Protein AF-A0A976KQF0-F1 (afdb_monomer)

Mean predicted aligned error: 13.4 Å

Secondary structure (DSSP, 8-state):
-------------PPPPPP---------S---PPPHHHHHHHHHHHHHHHHHTTTS-EEETTTTEEE--HHHHHHHHHHHHHHHHHHHHHHHTT--SHHHHHHHHHHHHHHHHHHHHHHHHHHHHHHHHH--

Nearest PDB structures (foldseek):
  9had-assembly1_A  TM=3.481E-01  e=2.683E-01  Dermatophagoides farinae
  1vlt-assembly1_B  TM=3.715E-01  e=9.208E-01  Salmonella enterica subsp. enterica serovar Typhimurium
  6h4h-assembly1_B-2  TM=3.113E-01  e=2.052E+00  Homo sapiens

Foldseek 3Di:
DDDDDDDDDDDDDDDDDDDDDDDPPDDPVPDPPDALVVLLVVLVVLLVVLVVPLQFFDADPVVRDGHDALVSLVVSLVSLVVSLVSLVVSVVNPDDDDVSVVSNVVSVVVNVVSVVVSVVNVVVVVVVVVDD

pLDDT: mean 80.78, std 18.33, range [39.41, 98.19]

Sequence (132 aa):
MERSKHPTQRAKQRRPWPAGFGLAIGLLAGACGENHHDVYLEALKIEGDAERHQCRLGFDPETNNNTLSSDRAANCLYELRRAQARYEHARSLGAKGRDIELKLEDIDTKIKRLEGMVETISAIERDQKLSP

Radius of gyration: 32.9 Å; Cα contacts (8 Å, |Δi|>4): 96; chains: 1; bounding box: 44×64×111 Å

Structure (mmCIF, N/CA/C/O backbone):
data_AF-A0A976KQF0-F1
#
_entry.id   AF-A0A976KQF0-F1
#
loop_
_atom_site.group_PDB
_atom_site.id
_atom_site.type_symbol
_atom_site.label_atom_id
_atom_site.label_alt_id
_atom_site.label_comp_id
_atom_site.label_asym_id
_atom_site.label_entity_id
_atom_site.label_seq_id
_atom_site.pdbx_PDB_ins_code
_atom_site.Cartn_x
_atom_site.Cartn_y
_atom_site.Cartn_z
_atom_site.occupancy
_atom_site.B_iso_or_equiv
_atom_site.auth_seq_id
_atom_site.auth_comp_id
_atom_site.auth_asym_id
_atom_site.auth_atom_id
_atom_site.pdbx_PDB_model_num
ATOM 1 N N . MET A 1 1 ? -28.878 -47.502 -82.098 1.00 42.78 1 MET A N 1
ATOM 2 C CA . MET A 1 1 ? -28.752 -48.869 -81.542 1.00 42.78 1 MET A CA 1
ATOM 3 C C . MET A 1 1 ? -27.257 -49.045 -81.323 1.00 42.78 1 MET A C 1
ATOM 5 O O . MET A 1 1 ? -26.540 -48.869 -82.285 1.00 42.78 1 MET A O 1
ATOM 9 N N . GLU A 1 2 ? -26.691 -49.070 -80.122 1.00 40.72 2 GLU A N 1
ATOM 10 C CA . GLU A 1 2 ? -26.973 -49.925 -78.969 1.00 40.72 2 GLU A CA 1
ATOM 11 C C . GLU A 1 2 ? -26.730 -49.209 -77.629 1.00 40.72 2 GLU A C 1
ATOM 13 O O . GLU A 1 2 ? -26.039 -48.199 -77.532 1.00 40.72 2 GLU A O 1
ATOM 18 N N . ARG A 1 3 ? -27.366 -49.770 -76.600 1.00 42.84 3 ARG A N 1
ATOM 19 C CA . ARG A 1 3 ? -27.306 -49.405 -75.186 1.00 42.84 3 ARG A CA 1
ATOM 20 C C . ARG A 1 3 ? -26.164 -50.137 -74.472 1.00 42.84 3 ARG A C 1
ATOM 22 O O . ARG A 1 3 ? -25.886 -51.288 -74.777 1.00 42.84 3 ARG A O 1
ATOM 29 N N . SER A 1 4 ? -25.754 -49.519 -73.363 1.00 45.41 4 SER A N 1
ATOM 30 C CA . SER A 1 4 ? -25.318 -50.139 -72.098 1.00 45.41 4 SER A CA 1
ATOM 31 C C . SER A 1 4 ? -23.898 -50.702 -71.988 1.00 45.41 4 SER A C 1
ATOM 33 O O . SER A 1 4 ? -23.568 -51.717 -72.589 1.00 45.41 4 SER A O 1
ATOM 35 N N . LYS A 1 5 ? -23.152 -50.176 -71.001 1.00 46.75 5 LYS A N 1
ATOM 36 C CA . LYS A 1 5 ? -22.967 -50.818 -69.676 1.00 46.75 5 LYS A CA 1
ATOM 37 C C . LYS A 1 5 ? -22.220 -49.883 -68.693 1.00 46.75 5 LYS A C 1
ATOM 39 O O . LYS A 1 5 ? -21.073 -49.520 -68.911 1.00 46.75 5 LYS A O 1
ATOM 44 N N . HIS A 1 6 ? -22.891 -49.510 -67.600 1.00 42.22 6 HIS A N 1
ATOM 45 C CA . HIS A 1 6 ? -22.302 -49.169 -66.285 1.00 42.22 6 HIS A CA 1
ATOM 46 C C . HIS A 1 6 ? -21.832 -50.476 -65.580 1.00 42.22 6 HIS A C 1
ATOM 48 O O . HIS A 1 6 ? -22.127 -51.544 -66.122 1.00 42.22 6 HIS A O 1
ATOM 54 N N . PRO A 1 7 ? -21.371 -50.508 -64.305 1.00 60.44 7 PRO A N 1
ATOM 55 C CA . PRO A 1 7 ? -20.479 -49.651 -63.480 1.00 60.44 7 PRO A CA 1
ATOM 56 C C . PRO A 1 7 ? -19.436 -50.485 -62.662 1.00 60.44 7 PRO A C 1
ATOM 58 O O . PRO A 1 7 ? -19.636 -51.677 -62.502 1.00 60.44 7 PRO A O 1
ATOM 61 N N . THR A 1 8 ? -18.415 -49.870 -62.028 1.00 50.12 8 THR A N 1
ATOM 62 C CA . THR A 1 8 ? -17.766 -50.336 -60.752 1.00 50.12 8 THR A CA 1
ATOM 63 C C . THR A 1 8 ? -16.662 -49.341 -60.340 1.00 50.12 8 THR A C 1
ATOM 65 O O . THR A 1 8 ? -15.730 -49.132 -61.103 1.00 50.12 8 THR A O 1
ATOM 68 N N . GLN A 1 9 ? -16.803 -48.489 -59.313 1.00 50.06 9 GLN A N 1
ATOM 69 C CA . GLN A 1 9 ? -16.624 -48.694 -57.856 1.00 50.06 9 GLN A CA 1
ATOM 70 C C . GLN A 1 9 ? -15.230 -49.194 -57.398 1.00 50.06 9 GLN A C 1
ATOM 72 O O . GLN A 1 9 ? -14.883 -50.348 -57.595 1.00 50.06 9 GLN A O 1
ATOM 77 N N . ARG A 1 10 ? -14.573 -48.313 -56.616 1.00 50.59 10 ARG A N 1
ATOM 78 C CA . ARG A 1 10 ? -13.616 -48.532 -55.503 1.00 50.59 10 ARG A CA 1
ATOM 79 C C . ARG A 1 10 ? -12.216 -49.083 -55.804 1.00 50.59 10 ARG A C 1
ATOM 81 O O . ARG A 1 10 ? -12.053 -50.255 -56.086 1.00 50.59 10 ARG A O 1
ATOM 88 N N . ALA A 1 11 ? -11.205 -48.285 -55.457 1.00 48.16 11 ALA A N 1
ATOM 89 C CA . ALA A 1 11 ? -10.308 -48.535 -54.314 1.00 48.16 11 ALA A CA 1
ATOM 90 C C . ALA A 1 11 ? -9.236 -47.430 -54.283 1.00 48.16 11 ALA A C 1
ATOM 92 O O . ALA A 1 11 ? -8.508 -47.221 -55.241 1.00 48.16 11 ALA A O 1
ATOM 93 N N . LYS A 1 12 ? -9.223 -46.572 -53.255 1.00 54.25 12 LYS A N 1
ATOM 94 C CA . LYS A 1 12 ? -8.204 -46.622 -52.191 1.00 54.25 12 LYS A CA 1
ATOM 95 C C . LYS A 1 12 ? -6.794 -46.908 -52.732 1.00 54.25 12 LYS A C 1
ATOM 97 O O . LYS A 1 12 ? -6.369 -48.056 -52.753 1.00 54.25 12 LYS A O 1
ATOM 102 N N . GLN A 1 13 ? -6.016 -45.859 -52.985 1.00 56.44 13 GLN A N 1
ATOM 103 C CA . GLN A 1 13 ? -4.575 -45.978 -52.786 1.00 56.44 13 GLN A CA 1
ATOM 104 C C . GLN A 1 13 ? -3.994 -44.692 -52.207 1.00 56.44 13 GLN A C 1
ATOM 106 O O . GLN A 1 13 ? -3.936 -43.633 -52.826 1.00 56.44 13 GLN A O 1
ATOM 111 N N . ARG A 1 14 ? -3.668 -44.824 -50.922 1.00 51.81 14 ARG A N 1
ATOM 112 C CA . ARG A 1 14 ? -3.044 -43.847 -50.043 1.00 51.81 14 ARG A CA 1
ATOM 113 C C . ARG A 1 14 ? -1.662 -43.520 -50.603 1.00 51.81 14 ARG A C 1
ATOM 115 O O . ARG A 1 14 ? -0.838 -44.420 -50.735 1.00 51.81 14 ARG A O 1
ATOM 122 N N . ARG A 1 15 ? -1.420 -42.254 -50.940 1.00 52.69 15 ARG A N 1
ATOM 123 C CA . ARG A 1 15 ? -0.090 -41.789 -51.347 1.00 52.69 15 ARG A CA 1
ATOM 124 C C . ARG A 1 15 ? 0.803 -41.709 -50.097 1.00 52.69 15 ARG A C 1
ATOM 126 O O . ARG A 1 15 ? 0.362 -41.120 -49.110 1.00 52.69 15 ARG A O 1
ATOM 133 N N . PRO A 1 16 ? 2.002 -42.311 -50.105 1.00 51.84 16 PRO A N 1
ATOM 134 C CA . PRO A 1 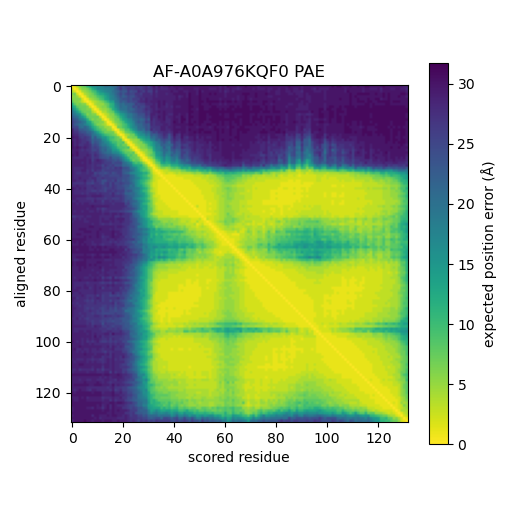16 ? 2.927 -42.257 -48.980 1.00 51.84 16 PRO A CA 1
ATOM 135 C C . PRO A 1 16 ? 3.568 -40.866 -48.879 1.00 51.84 16 PRO A C 1
ATOM 137 O O . PRO A 1 16 ? 4.023 -40.307 -49.875 1.00 51.84 16 PRO A O 1
ATOM 140 N N . TRP A 1 17 ? 3.576 -40.310 -47.667 1.00 39.41 17 TRP A N 1
ATOM 141 C CA . TRP A 1 17 ? 4.346 -39.122 -47.301 1.00 39.41 17 TRP A CA 1
ATOM 142 C C . TRP A 1 17 ? 5.851 -39.380 -47.478 1.00 39.41 17 TRP A C 1
ATOM 144 O O . TRP A 1 17 ? 6.352 -40.340 -46.888 1.00 39.41 17 TRP A O 1
ATOM 154 N N . PRO A 1 18 ? 6.601 -38.526 -48.195 1.00 52.47 18 PRO A N 1
ATOM 155 C CA . PRO A 1 18 ? 8.028 -38.409 -47.961 1.00 52.47 18 PRO A CA 1
ATOM 156 C C . PRO A 1 18 ? 8.250 -37.619 -46.667 1.00 52.47 18 PRO A C 1
ATOM 158 O O . PRO A 1 18 ? 7.807 -36.482 -46.508 1.00 52.47 18 PRO A O 1
ATOM 161 N N . ALA A 1 19 ? 8.915 -38.278 -45.726 1.00 57.56 19 ALA A N 1
ATOM 162 C CA . ALA A 1 19 ? 9.494 -37.670 -44.547 1.00 57.56 19 ALA A CA 1
ATOM 163 C C . ALA A 1 19 ? 10.552 -36.632 -44.954 1.00 57.56 19 ALA A C 1
ATOM 165 O O . ALA A 1 19 ? 11.427 -36.933 -45.764 1.00 57.56 19 ALA A O 1
ATOM 166 N N . GLY A 1 20 ? 10.502 -35.448 -44.340 1.00 51.25 20 GLY A N 1
ATOM 167 C CA . GLY A 1 20 ? 11.633 -34.522 -44.297 1.00 51.25 20 GLY A CA 1
ATOM 168 C C . GLY A 1 20 ? 11.337 -33.113 -44.805 1.00 51.25 20 GLY A C 1
ATOM 169 O O . GLY A 1 20 ? 11.131 -32.909 -45.993 1.00 51.25 20 GLY A O 1
ATOM 170 N N . PHE A 1 21 ? 11.459 -32.158 -43.878 1.00 53.19 21 PHE A N 1
ATOM 171 C CA . PHE A 1 21 ? 11.657 -30.717 -44.081 1.00 53.19 21 PHE A CA 1
ATOM 172 C C . PHE A 1 21 ? 10.474 -29.871 -44.573 1.00 53.19 21 PHE A C 1
ATOM 174 O O . PHE A 1 21 ? 10.104 -29.886 -45.740 1.00 53.19 21 PHE A O 1
ATOM 181 N N . GLY A 1 22 ? 9.990 -28.990 -43.690 1.00 49.03 22 GLY A N 1
ATOM 182 C CA . GLY A 1 22 ? 9.294 -27.779 -44.123 1.00 49.03 22 GLY A CA 1
ATOM 183 C C . GLY A 1 22 ? 8.397 -27.137 -43.072 1.00 49.03 22 GLY A C 1
ATOM 184 O O . GLY A 1 22 ? 7.194 -27.335 -43.106 1.00 49.03 22 GLY A O 1
ATOM 185 N N . LEU A 1 23 ? 8.998 -26.327 -42.197 1.00 57.56 23 LEU A N 1
ATOM 186 C CA . LEU A 1 23 ? 8.362 -25.314 -41.344 1.00 57.56 23 LEU A CA 1
ATOM 187 C C . LEU A 1 23 ? 7.289 -25.791 -40.346 1.00 57.56 23 LEU A C 1
ATOM 189 O O . LEU A 1 23 ? 6.084 -25.699 -40.568 1.00 57.56 23 LEU A O 1
ATOM 193 N N . ALA A 1 24 ? 7.758 -26.101 -39.137 1.00 56.28 24 ALA A N 1
ATOM 194 C CA . ALA A 1 24 ? 7.041 -25.698 -37.937 1.00 56.28 24 ALA A CA 1
ATOM 195 C C . ALA A 1 24 ? 6.909 -24.161 -37.952 1.00 56.28 24 ALA A C 1
ATOM 197 O O . ALA A 1 24 ? 7.860 -23.448 -37.633 1.00 56.28 24 ALA A O 1
ATOM 198 N N . ILE A 1 25 ? 5.755 -23.643 -38.387 1.00 63.31 25 ILE A N 1
ATOM 199 C CA . ILE A 1 25 ? 5.391 -22.237 -38.188 1.00 63.31 25 ILE A CA 1
ATOM 200 C C . ILE A 1 25 ? 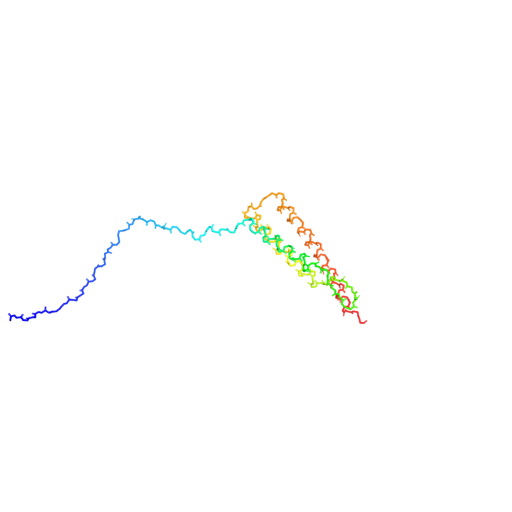5.189 -22.070 -36.686 1.00 63.31 25 ILE A C 1
ATOM 202 O O . ILE A 1 25 ? 4.225 -22.563 -36.102 1.00 63.31 25 ILE A O 1
ATOM 206 N N . GLY A 1 26 ? 6.205 -21.469 -36.075 1.00 56.22 26 GLY A N 1
ATOM 207 C CA . GLY A 1 26 ? 6.342 -21.300 -34.646 1.00 56.22 26 GLY A CA 1
ATOM 208 C C . GLY A 1 26 ? 5.166 -20.562 -34.025 1.00 56.22 26 GLY A C 1
ATOM 209 O O . GLY A 1 26 ? 4.681 -19.552 -34.532 1.00 56.22 26 GLY A O 1
ATOM 210 N N . LEU A 1 27 ? 4.771 -21.099 -32.875 1.00 55.19 27 LEU A N 1
ATOM 211 C CA . LEU A 1 27 ? 4.171 -20.417 -31.739 1.00 55.19 27 LEU A CA 1
ATOM 212 C C . LEU A 1 27 ? 4.712 -18.983 -31.538 1.00 55.19 27 LEU A C 1
ATOM 214 O O . LEU A 1 27 ? 5.595 -18.750 -30.720 1.00 55.19 27 LEU A O 1
ATOM 218 N N . LEU A 1 28 ? 4.146 -18.009 -32.247 1.00 52.94 28 LEU A N 1
ATOM 219 C CA . LEU A 1 28 ? 4.294 -16.571 -31.977 1.00 52.94 28 LEU A CA 1
ATOM 220 C C . LEU A 1 28 ? 2.977 -15.954 -31.472 1.00 52.94 28 LEU A C 1
ATOM 222 O O . LEU A 1 28 ? 2.780 -14.748 -31.533 1.00 52.94 28 LEU A O 1
ATOM 226 N N . ALA A 1 29 ? 2.083 -16.770 -30.908 1.00 51.59 29 ALA A N 1
ATOM 227 C CA . ALA A 1 29 ? 0.907 -16.303 -30.167 1.00 51.59 29 ALA A CA 1
ATOM 228 C C . ALA A 1 29 ? 1.241 -15.962 -28.696 1.00 51.59 29 ALA A C 1
ATOM 230 O O . ALA A 1 29 ? 0.426 -16.170 -27.804 1.00 51.59 29 ALA A O 1
ATOM 231 N N . GLY A 1 30 ? 2.461 -15.488 -28.427 1.00 51.72 30 GLY A N 1
ATOM 232 C CA . GLY A 1 30 ? 2.974 -15.305 -27.069 1.00 51.72 30 GLY A CA 1
ATOM 233 C C . GLY A 1 30 ? 4.103 -14.286 -27.000 1.00 51.72 30 GLY A C 1
ATOM 234 O O . GLY A 1 30 ? 5.204 -14.625 -26.593 1.00 51.72 30 GLY A O 1
ATOM 235 N N . ALA A 1 31 ? 3.861 -13.053 -27.446 1.00 50.50 31 ALA A N 1
ATOM 236 C CA . ALA A 1 31 ? 4.782 -11.940 -27.187 1.00 50.50 31 ALA A CA 1
ATOM 237 C C . ALA A 1 31 ? 4.095 -10.568 -27.065 1.00 50.50 31 ALA A C 1
ATOM 239 O O . ALA A 1 31 ? 4.774 -9.546 -27.047 1.00 50.50 31 ALA A O 1
ATOM 240 N N . CYS A 1 32 ? 2.769 -10.516 -26.898 1.00 60.62 32 CYS A N 1
ATOM 241 C CA . CYS A 1 32 ? 2.145 -9.368 -26.237 1.00 60.62 32 CYS A CA 1
ATOM 242 C C . CYS A 1 32 ? 2.343 -9.546 -24.724 1.00 60.62 32 CYS A C 1
ATOM 244 O O . CYS A 1 32 ? 1.401 -9.841 -23.996 1.00 60.62 32 CYS A O 1
ATOM 246 N N . GLY A 1 33 ? 3.603 -9.504 -24.281 1.00 67.81 33 GLY A N 1
ATOM 247 C CA . GLY A 1 33 ? 3.934 -9.483 -22.862 1.00 67.81 33 GLY A CA 1
ATOM 248 C C . GLY A 1 33 ? 3.427 -8.183 -22.249 1.00 67.81 33 GLY A C 1
ATOM 249 O O . GLY A 1 33 ? 3.490 -7.136 -22.893 1.00 67.81 33 GLY A O 1
ATOM 250 N N . GLU A 1 34 ? 2.897 -8.263 -21.031 1.00 82.38 34 GLU A N 1
ATOM 251 C CA . GLU A 1 34 ? 2.508 -7.093 -20.242 1.00 82.38 34 GLU A CA 1
ATOM 252 C C . GLU A 1 34 ? 3.691 -6.108 -20.207 1.00 82.38 34 GLU A C 1
ATOM 254 O O . GLU A 1 34 ? 4.819 -6.473 -19.866 1.00 82.38 34 GLU A O 1
ATOM 259 N N . ASN A 1 35 ? 3.458 -4.867 -20.631 1.00 91.88 35 ASN A N 1
ATOM 260 C CA . ASN A 1 35 ? 4.490 -3.842 -20.656 1.00 91.88 35 ASN A CA 1
ATOM 261 C C . ASN A 1 35 ? 4.744 -3.352 -19.224 1.00 91.88 35 ASN A C 1
ATOM 263 O O . ASN A 1 35 ? 3.811 -2.940 -18.537 1.00 91.88 35 ASN A O 1
ATOM 267 N N . HIS A 1 36 ? 6.005 -3.345 -18.785 1.00 92.62 36 HIS A N 1
ATOM 268 C CA . HIS A 1 36 ? 6.389 -2.892 -17.442 1.00 92.62 36 HIS A CA 1
ATOM 269 C C . HIS A 1 36 ? 5.843 -1.494 -17.107 1.00 92.62 36 HIS A C 1
ATOM 271 O O . HIS A 1 36 ? 5.466 -1.240 -15.965 1.00 92.62 36 HIS A O 1
ATOM 277 N N . HIS A 1 37 ? 5.769 -0.598 -18.099 1.00 93.00 37 HIS A N 1
ATOM 278 C CA . HIS A 1 37 ? 5.216 0.740 -17.917 1.00 93.00 37 HIS A CA 1
ATOM 279 C C . HIS A 1 37 ? 3.708 0.712 -17.632 1.00 93.00 37 HIS A C 1
ATOM 281 O O . HIS A 1 37 ? 3.253 1.398 -16.723 1.00 93.00 37 HIS A O 1
ATOM 287 N N . ASP A 1 38 ? 2.944 -0.117 -18.345 1.00 94.75 38 ASP A N 1
ATOM 288 C CA . ASP A 1 38 ? 1.493 -0.221 -18.150 1.00 94.75 38 ASP A CA 1
ATOM 289 C C . ASP A 1 38 ? 1.172 -0.826 -16.780 1.00 94.75 38 ASP A C 1
ATOM 291 O O . ASP A 1 38 ? 0.307 -0.322 -16.065 1.00 94.75 38 ASP A O 1
ATOM 295 N N . VAL A 1 39 ? 1.939 -1.839 -16.362 1.00 95.69 39 VAL A N 1
ATOM 296 C CA . VAL A 1 39 ? 1.829 -2.431 -15.019 1.00 95.69 39 VAL A CA 1
ATOM 297 C C . VAL A 1 39 ? 2.176 -1.407 -13.932 1.00 95.69 39 VAL A C 1
ATOM 299 O O . VAL A 1 39 ? 1.507 -1.343 -12.901 1.00 95.69 39 VAL A O 1
ATOM 302 N N . TYR A 1 40 ? 3.190 -0.569 -14.158 1.00 95.75 40 TYR A N 1
ATOM 303 C CA . TYR A 1 40 ? 3.539 0.514 -13.238 1.00 95.75 40 TYR A CA 1
ATOM 304 C C . TYR A 1 40 ? 2.423 1.566 -13.126 1.00 95.75 40 TYR A C 1
ATOM 306 O O . TYR A 1 40 ? 2.085 1.999 -12.023 1.00 95.75 40 TYR A O 1
ATOM 314 N N . LEU A 1 41 ? 1.811 1.955 -14.248 1.00 96.56 41 LEU A N 1
ATOM 315 C CA . LEU A 1 41 ? 0.665 2.869 -14.251 1.00 96.56 41 LEU A CA 1
ATOM 316 C C . LEU A 1 41 ? -0.562 2.257 -13.563 1.00 96.56 41 LEU A C 1
ATOM 318 O O . LEU A 1 41 ? -1.287 2.964 -12.861 1.00 96.56 41 LEU A O 1
ATOM 322 N N . GLU A 1 42 ? -0.792 0.953 -13.724 1.00 96.31 42 GLU A N 1
ATOM 323 C CA . GLU A 1 42 ? -1.840 0.238 -12.995 1.00 96.31 42 GLU A CA 1
ATOM 324 C C . GLU A 1 42 ? -1.586 0.278 -11.483 1.00 96.31 42 GLU A C 1
ATOM 326 O O . GLU A 1 42 ? -2.502 0.581 -10.720 1.00 96.31 42 GLU A O 1
ATOM 331 N N . ALA A 1 43 ? -0.343 0.052 -11.047 1.00 96.06 43 ALA A N 1
ATOM 332 C CA . ALA A 1 43 ? 0.035 0.147 -9.638 1.00 96.06 43 ALA A CA 1
ATOM 333 C C . ALA A 1 43 ? -0.243 1.547 -9.063 1.00 96.06 43 ALA A C 1
ATOM 335 O O . ALA A 1 43 ? -0.891 1.667 -8.021 1.00 96.06 43 ALA A O 1
ATOM 336 N N . LEU A 1 44 ? 0.152 2.604 -9.785 1.00 96.75 44 LEU A N 1
ATOM 337 C CA . LEU A 1 44 ? -0.137 3.997 -9.418 1.00 96.75 44 LEU A CA 1
ATOM 338 C C . LEU A 1 44 ? -1.638 4.273 -9.315 1.00 96.75 44 LEU A C 1
ATOM 340 O O . LEU A 1 44 ? -2.081 5.018 -8.438 1.00 96.75 44 LEU A O 1
ATOM 344 N N . LYS A 1 45 ? -2.429 3.690 -10.218 1.00 97.12 45 LYS A N 1
ATOM 345 C CA . LYS A 1 45 ? -3.881 3.841 -10.205 1.00 97.12 45 LYS A CA 1
ATOM 346 C C . LYS A 1 45 ? -4.492 3.184 -8.971 1.00 97.12 45 LYS A C 1
ATOM 348 O O . L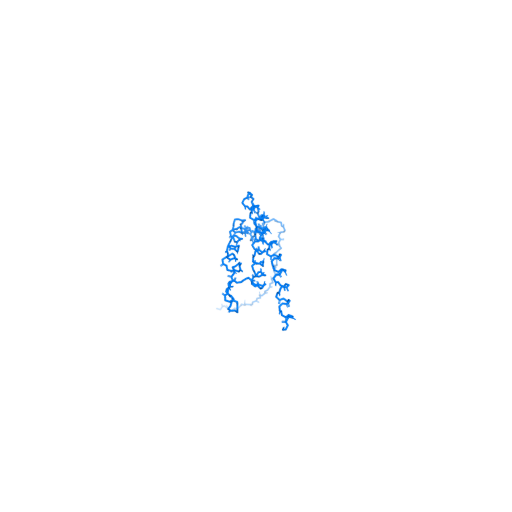YS A 1 45 ? -5.263 3.848 -8.284 1.00 97.12 45 LYS A O 1
ATOM 353 N N . ILE A 1 46 ? -4.121 1.936 -8.678 1.00 96.94 46 ILE A N 1
ATOM 354 C CA . ILE A 1 46 ? -4.603 1.204 -7.496 1.00 96.94 46 ILE A CA 1
ATOM 355 C C . ILE A 1 46 ? -4.233 1.969 -6.222 1.00 96.94 46 ILE A C 1
ATOM 357 O O . ILE A 1 46 ? -5.105 2.218 -5.395 1.00 96.94 46 ILE A O 1
ATOM 361 N N . GLU A 1 47 ? -2.974 2.406 -6.095 1.00 96.56 47 GLU A N 1
ATOM 362 C CA . GLU A 1 47 ? -2.514 3.207 -4.952 1.00 96.56 47 GLU A CA 1
ATOM 363 C C . GLU A 1 47 ? -3.342 4.496 -4.816 1.00 96.56 47 GLU A C 1
ATOM 365 O O . GLU A 1 47 ? -3.869 4.803 -3.750 1.00 96.56 47 GLU A O 1
ATOM 370 N N . GLY A 1 48 ? -3.511 5.244 -5.908 1.00 95.31 48 GLY A N 1
ATOM 371 C CA . GLY A 1 48 ? -4.263 6.494 -5.890 1.00 95.31 48 GLY A CA 1
ATOM 372 C C . GLY A 1 48 ? -5.749 6.312 -5.569 1.00 95.31 48 GLY A C 1
ATOM 373 O O . GLY A 1 48 ? -6.326 7.157 -4.886 1.00 95.31 48 GLY A O 1
ATOM 374 N N . ASP A 1 49 ? -6.377 5.245 -6.067 1.00 95.56 49 ASP A N 1
ATOM 375 C CA . ASP A 1 49 ? -7.768 4.908 -5.752 1.00 95.56 49 ASP A CA 1
ATOM 376 C C . ASP A 1 49 ? -7.911 4.535 -4.267 1.00 95.56 49 ASP A C 1
ATOM 378 O O . ASP A 1 49 ? -8.803 5.067 -3.600 1.00 95.56 49 ASP A O 1
ATOM 382 N N . ALA A 1 50 ? -6.982 3.735 -3.727 1.00 94.06 50 ALA A N 1
ATOM 383 C CA . ALA A 1 50 ? -6.927 3.386 -2.306 1.00 94.06 50 ALA A CA 1
ATOM 384 C C . ALA A 1 50 ? -6.887 4.636 -1.410 1.00 94.06 50 ALA A C 1
ATOM 386 O O . ALA A 1 50 ? -7.707 4.799 -0.504 1.00 94.06 50 ALA A O 1
ATOM 387 N N . GLU A 1 51 ? -5.980 5.566 -1.712 1.00 91.94 51 GLU A N 1
ATOM 388 C CA . GLU A 1 51 ? -5.782 6.809 -0.953 1.00 91.94 51 GLU A CA 1
ATOM 389 C C . GLU A 1 51 ? -6.982 7.773 -1.048 1.00 91.94 51 GLU A C 1
ATOM 391 O O . GLU A 1 51 ? -7.290 8.526 -0.116 1.00 91.94 51 GLU A O 1
ATOM 396 N N . ARG A 1 52 ? -7.705 7.766 -2.175 1.00 91.56 52 ARG A N 1
ATOM 397 C CA . ARG A 1 52 ? -8.896 8.610 -2.362 1.00 91.56 52 ARG A CA 1
ATOM 398 C C . ARG A 1 52 ? -10.137 8.073 -1.665 1.00 91.56 52 ARG A C 1
ATOM 400 O O . ARG A 1 52 ? -11.018 8.878 -1.354 1.00 91.56 52 ARG A O 1
ATOM 407 N N . HIS A 1 53 ? -10.220 6.766 -1.435 1.00 88.56 53 HIS A N 1
ATOM 408 C CA . HIS A 1 53 ? -11.429 6.138 -0.917 1.00 88.56 53 HIS A CA 1
ATOM 409 C C . HIS A 1 53 ? -11.160 5.341 0.366 1.00 88.56 53 HIS A C 1
ATOM 411 O O . HIS A 1 53 ? -11.535 5.788 1.447 1.00 88.56 53 HIS A O 1
ATOM 417 N N . GLN A 1 54 ? -10.512 4.183 0.268 1.00 86.50 54 GLN A N 1
ATOM 418 C CA . GLN A 1 54 ? -10.410 3.179 1.331 1.00 86.50 54 GLN A CA 1
ATOM 419 C C . GLN A 1 54 ? -9.573 3.655 2.522 1.00 86.50 54 GLN A C 1
ATOM 421 O O . GLN A 1 54 ? -9.887 3.320 3.661 1.00 86.50 54 GLN A O 1
ATOM 426 N N . CYS A 1 55 ? -8.535 4.453 2.275 1.00 85.62 55 CYS A N 1
ATOM 427 C CA . CYS A 1 55 ? -7.622 4.945 3.308 1.00 85.62 55 CYS A CA 1
ATOM 428 C C . CYS A 1 55 ? -8.109 6.217 4.013 1.00 85.62 55 CYS A C 1
ATOM 430 O O . CYS A 1 55 ? -7.439 6.726 4.913 1.00 85.62 55 CYS A O 1
ATOM 432 N N . ARG A 1 56 ? -9.273 6.754 3.628 1.00 86.06 56 ARG A N 1
ATOM 433 C CA . ARG A 1 56 ? -9.825 7.949 4.266 1.00 86.06 56 ARG A CA 1
ATOM 434 C C . ARG A 1 56 ? -10.543 7.615 5.566 1.00 86.06 56 ARG A C 1
ATOM 436 O O . ARG A 1 56 ? -11.240 6.607 5.683 1.00 86.06 56 ARG A O 1
ATOM 443 N N . LEU A 1 57 ? -10.437 8.545 6.516 1.00 85.19 57 LEU A N 1
ATOM 444 C CA . LEU A 1 57 ? -11.366 8.602 7.638 1.00 85.19 57 LEU A CA 1
ATOM 445 C C . LEU A 1 57 ? -12.774 8.734 7.069 1.00 85.19 57 LEU A C 1
ATOM 447 O O . LEU A 1 57 ? -12.998 9.502 6.130 1.00 85.19 57 LEU A O 1
ATOM 451 N N . GLY A 1 58 ? -13.719 8.012 7.644 1.00 82.62 58 GLY A N 1
ATOM 452 C CA . GLY A 1 58 ? -15.116 8.226 7.313 1.00 82.62 58 GLY A CA 1
ATOM 453 C C . GLY A 1 58 ? -15.891 8.589 8.558 1.00 82.62 58 GLY A C 1
ATOM 454 O O . GLY A 1 58 ? -15.491 8.289 9.680 1.00 82.62 58 GLY A O 1
ATOM 455 N N . PHE A 1 59 ? -17.007 9.252 8.325 1.00 82.94 59 PHE A N 1
ATOM 456 C CA . PHE A 1 59 ? -17.836 9.767 9.390 1.00 82.94 59 PHE A CA 1
ATOM 457 C C . PHE A 1 59 ? -18.468 8.628 10.196 1.00 82.94 59 PHE A C 1
ATOM 459 O O . PHE A 1 59 ? -18.990 7.670 9.615 1.00 82.94 59 PHE A O 1
ATOM 466 N N . ASP A 1 60 ? -18.396 8.752 11.516 1.00 81.44 60 ASP A N 1
ATOM 467 C CA . ASP A 1 60 ? -19.068 7.909 12.492 1.00 81.44 60 ASP A CA 1
ATOM 468 C C . ASP A 1 60 ? -20.186 8.724 13.171 1.00 81.44 60 ASP A C 1
ATOM 470 O O . ASP A 1 60 ? -19.902 9.715 13.855 1.00 81.44 60 ASP A O 1
ATOM 474 N N . PRO A 1 61 ? -21.462 8.345 12.966 1.00 81.38 61 PRO A N 1
ATOM 475 C CA . PRO A 1 61 ? -22.597 9.066 13.522 1.00 81.38 61 PRO A CA 1
ATOM 476 C C . PRO A 1 61 ? -22.739 8.908 15.041 1.00 81.38 61 PRO A C 1
ATOM 478 O O . PRO A 1 61 ? -23.371 9.765 15.655 1.00 81.38 61 PRO A O 1
ATOM 481 N N . GLU A 1 62 ? -22.171 7.866 15.656 1.00 83.69 62 GLU A N 1
ATOM 482 C CA . GLU A 1 62 ? -22.278 7.647 17.106 1.00 83.69 62 GLU A CA 1
ATOM 483 C C . GLU A 1 62 ? -21.394 8.627 17.878 1.00 83.69 62 GLU A C 1
ATOM 485 O O . GLU A 1 62 ? -21.809 9.200 18.885 1.00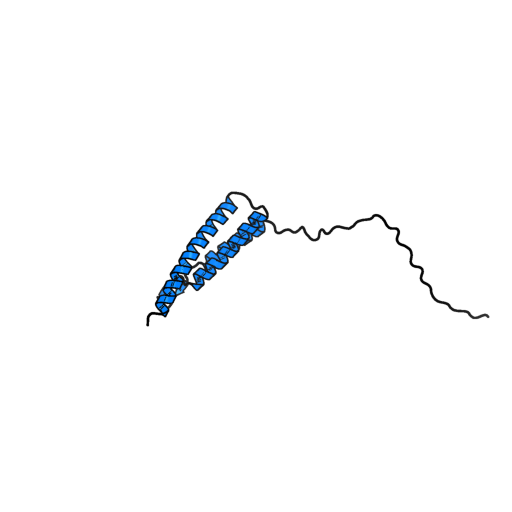 83.69 62 GLU A O 1
ATOM 490 N N . THR A 1 63 ? -20.189 8.879 17.364 1.00 83.00 63 THR A N 1
ATOM 491 C CA . THR A 1 63 ? -19.235 9.833 17.948 1.00 83.00 63 THR A CA 1
ATOM 492 C C . THR A 1 63 ? -19.302 11.227 17.318 1.00 83.00 63 THR A C 1
ATOM 494 O O . THR A 1 63 ? -18.615 12.142 17.778 1.00 83.00 63 THR A O 1
ATOM 497 N N . ASN A 1 64 ? -20.136 11.412 16.284 1.00 85.94 64 ASN A N 1
ATOM 498 C CA . ASN A 1 64 ? -20.255 12.635 15.480 1.00 85.94 64 ASN A CA 1
ATOM 499 C C . ASN A 1 64 ? -18.886 13.161 14.999 1.00 85.94 64 ASN A C 1
ATOM 501 O O . ASN A 1 64 ? -18.624 14.367 14.996 1.00 85.94 64 ASN A O 1
ATOM 505 N N . ASN A 1 65 ? -17.985 12.246 14.631 1.00 86.25 65 ASN A N 1
ATOM 506 C CA . ASN A 1 65 ? -16.606 12.556 14.264 1.00 86.25 65 ASN A CA 1
ATOM 507 C C . ASN A 1 65 ? -16.124 11.681 13.096 1.00 86.25 65 ASN A C 1
ATOM 509 O O . ASN A 1 65 ? -16.694 10.637 12.794 1.00 86.25 65 ASN A O 1
ATOM 513 N N . ASN A 1 66 ? -15.057 12.102 12.416 1.00 84.00 66 ASN A N 1
ATOM 514 C CA . ASN A 1 66 ? -14.395 11.282 11.405 1.00 84.00 66 ASN A CA 1
ATOM 515 C C . ASN A 1 66 ? -13.462 10.283 12.088 1.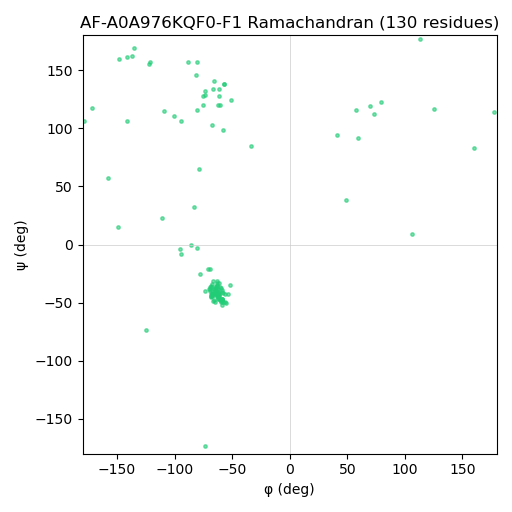00 84.00 66 ASN A C 1
ATOM 517 O O . ASN A 1 66 ? -12.464 10.676 12.694 1.00 84.00 66 ASN A O 1
ATOM 521 N N . THR A 1 67 ? -13.759 8.994 11.949 1.00 82.31 67 THR A N 1
ATOM 522 C CA . THR A 1 67 ? -12.996 7.915 12.575 1.00 82.31 67 THR A CA 1
ATOM 523 C C . THR A 1 67 ? -12.470 6.931 11.531 1.00 82.31 67 THR A C 1
ATOM 525 O O . THR A 1 67 ? -12.977 6.803 10.405 1.00 82.31 67 THR A O 1
ATOM 528 N N . LEU A 1 6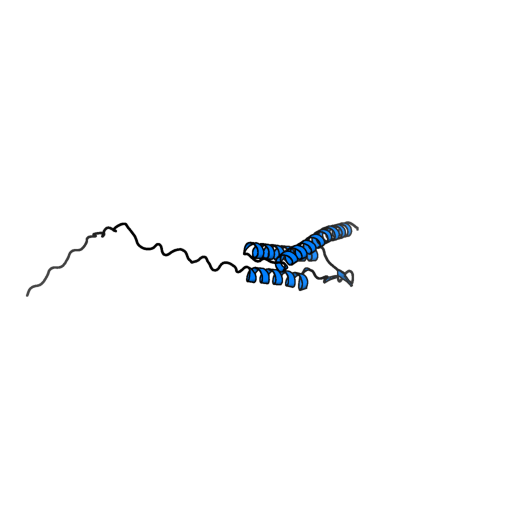8 ? -11.387 6.248 11.896 1.00 80.19 68 LEU A N 1
ATOM 529 C CA . LEU A 1 68 ? -10.878 5.104 11.155 1.00 80.19 68 LEU A CA 1
ATOM 530 C C . LEU A 1 68 ? -11.334 3.840 11.880 1.00 80.19 68 LEU A C 1
ATOM 532 O O . LEU A 1 68 ? -10.861 3.577 12.981 1.00 80.19 68 LEU A O 1
ATOM 536 N N . SER A 1 69 ? -12.245 3.079 11.274 1.00 82.25 69 SER A N 1
ATOM 537 C CA . SER A 1 69 ? -12.625 1.760 11.785 1.00 82.25 69 SER A CA 1
ATOM 538 C C . SER A 1 69 ? -11.602 0.703 11.380 1.00 82.25 69 SER A C 1
ATOM 540 O O . SER A 1 69 ? -10.904 0.864 10.367 1.00 82.25 69 SER A O 1
ATOM 542 N N . SER A 1 70 ? -11.543 -0.398 12.132 1.00 84.44 70 SER A N 1
ATOM 543 C CA . SER A 1 70 ? -10.697 -1.552 11.801 1.00 84.44 70 SER A CA 1
ATOM 544 C C . SER A 1 70 ? -10.964 -2.065 10.380 1.00 84.44 70 SER A C 1
ATOM 546 O O . SER A 1 70 ? -10.020 -2.276 9.620 1.00 84.44 70 SER A O 1
ATOM 548 N N . ASP A 1 71 ? -12.233 -2.147 9.971 1.00 86.12 71 ASP A N 1
ATOM 549 C CA . ASP A 1 71 ? -12.644 -2.585 8.632 1.00 86.12 71 ASP A CA 1
ATOM 550 C C . ASP A 1 71 ? -12.120 -1.668 7.517 1.00 86.12 71 ASP A C 1
ATOM 552 O O . ASP A 1 71 ? -11.643 -2.140 6.481 1.00 86.12 71 ASP A O 1
ATOM 556 N N . ARG A 1 72 ? -12.181 -0.340 7.699 1.00 87.19 72 ARG A N 1
ATOM 557 C CA . ARG A 1 72 ? -11.638 0.600 6.702 1.00 87.19 72 ARG A CA 1
ATOM 558 C C . ARG A 1 72 ? -10.120 0.504 6.632 1.00 87.19 72 ARG A C 1
ATOM 560 O O . ARG A 1 72 ? -9.569 0.455 5.534 1.00 87.19 72 ARG A O 1
ATOM 567 N N . ALA A 1 73 ? -9.454 0.422 7.782 1.00 89.12 73 ALA A N 1
ATOM 568 C CA . ALA A 1 73 ? -8.008 0.250 7.842 1.00 89.12 73 ALA A CA 1
ATOM 569 C C . ALA A 1 73 ? -7.565 -1.067 7.173 1.00 89.12 73 ALA A C 1
ATOM 571 O O . ALA A 1 73 ? -6.609 -1.066 6.398 1.00 89.12 73 ALA A O 1
ATOM 572 N N . ALA A 1 74 ? -8.300 -2.162 7.386 1.00 91.12 74 ALA A N 1
ATOM 573 C CA . ALA A 1 74 ? -8.046 -3.454 6.752 1.00 91.12 74 ALA A CA 1
ATOM 574 C C . ALA A 1 74 ? -8.248 -3.408 5.226 1.00 91.12 74 ALA A C 1
ATOM 576 O O . ALA A 1 74 ? -7.424 -3.937 4.479 1.00 91.12 74 ALA A O 1
ATOM 577 N N . ASN A 1 75 ? -9.294 -2.727 4.748 1.00 92.44 75 ASN A N 1
ATOM 578 C CA . ASN A 1 75 ? -9.534 -2.549 3.313 1.00 92.44 75 ASN A CA 1
ATOM 579 C C . ASN A 1 75 ? -8.468 -1.668 2.644 1.00 92.44 75 ASN A C 1
ATOM 581 O O . ASN A 1 75 ? -7.995 -1.993 1.557 1.00 92.44 75 ASN A O 1
ATOM 585 N N . CYS A 1 76 ? -8.052 -0.579 3.295 1.00 93.44 76 CYS A N 1
ATOM 586 C CA . CYS A 1 76 ? -6.934 0.241 2.827 1.00 93.44 76 CYS A CA 1
ATOM 587 C C . CYS A 1 76 ? -5.643 -0.588 2.730 1.00 93.44 76 CYS A C 1
ATOM 589 O O . CYS A 1 76 ? -4.979 -0.584 1.695 1.00 93.44 76 CYS A O 1
ATOM 591 N N . LEU A 1 77 ? -5.329 -1.366 3.772 1.00 95.06 77 LEU A N 1
ATOM 592 C CA . LEU A 1 77 ? -4.172 -2.261 3.792 1.00 95.06 77 LEU A CA 1
ATOM 593 C C . LEU A 1 77 ? -4.213 -3.284 2.645 1.00 95.06 77 LEU A C 1
ATOM 595 O O . LEU A 1 77 ? -3.193 -3.533 2.001 1.00 95.06 77 LEU A O 1
ATOM 599 N N . TYR A 1 78 ? -5.385 -3.858 2.365 1.00 95.94 78 TYR A N 1
ATOM 600 C CA . TYR A 1 78 ? -5.574 -4.790 1.256 1.00 95.94 78 TYR A CA 1
ATOM 601 C C . TYR A 1 78 ? -5.244 -4.152 -0.102 1.00 95.94 78 TYR A C 1
ATOM 603 O O . TYR A 1 78 ? -4.466 -4.718 -0.874 1.00 95.94 78 TYR A O 1
ATOM 611 N N . GLU A 1 79 ? -5.779 -2.964 -0.388 1.00 96.88 79 GLU A N 1
ATOM 612 C CA . GLU A 1 79 ? -5.539 -2.285 -1.667 1.00 96.88 79 GLU A CA 1
ATOM 613 C C . GLU A 1 79 ? -4.088 -1.810 -1.818 1.00 96.88 79 GLU A C 1
ATOM 615 O O . GLU A 1 79 ? -3.501 -1.941 -2.895 1.00 96.88 79 GLU A O 1
ATOM 620 N N . LEU A 1 80 ? -3.452 -1.349 -0.737 1.00 96.81 80 LEU A N 1
ATOM 621 C CA . LEU A 1 80 ? -2.032 -0.997 -0.772 1.00 96.81 80 LEU A CA 1
ATOM 622 C C . LEU A 1 80 ? -1.142 -2.218 -1.031 1.00 96.81 80 LEU A C 1
ATOM 624 O O . LEU A 1 80 ? -0.209 -2.131 -1.827 1.00 96.81 80 LEU A O 1
ATOM 628 N N . ARG A 1 81 ? -1.456 -3.388 -0.458 1.00 97.75 81 ARG A N 1
ATOM 629 C CA . ARG A 1 81 ? -0.746 -4.638 -0.789 1.00 97.75 81 ARG A CA 1
ATOM 630 C C . ARG A 1 81 ? -0.942 -5.044 -2.251 1.00 97.75 81 ARG A C 1
ATOM 632 O O . ARG A 1 81 ? -0.003 -5.525 -2.884 1.00 97.75 81 ARG A O 1
ATOM 639 N N . ARG A 1 82 ? -2.130 -4.818 -2.825 1.00 97.62 82 ARG A N 1
ATOM 640 C CA . ARG A 1 82 ? -2.366 -5.036 -4.265 1.00 97.62 82 ARG A CA 1
ATOM 641 C C . ARG A 1 82 ? -1.514 -4.111 -5.131 1.00 97.62 82 ARG A C 1
ATOM 643 O O . ARG A 1 82 ? -0.919 -4.577 -6.102 1.00 97.62 82 ARG A O 1
ATOM 650 N N . ALA A 1 83 ? -1.433 -2.829 -4.784 1.00 97.75 83 ALA A N 1
ATOM 651 C CA . ALA A 1 83 ? -0.564 -1.882 -5.476 1.00 97.75 83 ALA A CA 1
ATOM 652 C C . ALA A 1 83 ? 0.920 -2.271 -5.340 1.00 97.75 83 ALA A C 1
ATOM 654 O O . ALA A 1 83 ? 1.634 -2.270 -6.342 1.00 97.75 83 ALA A O 1
ATOM 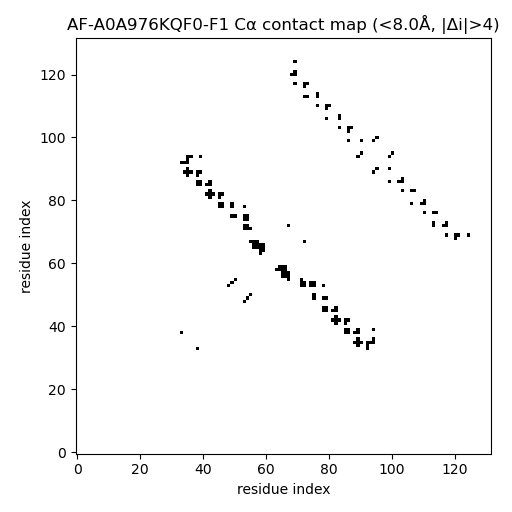655 N N . GLN A 1 84 ? 1.367 -2.698 -4.152 1.00 98.19 84 GLN A N 1
ATOM 656 C CA . GLN A 1 84 ? 2.736 -3.177 -3.925 1.00 98.19 84 GLN A CA 1
ATOM 657 C C . GLN A 1 84 ? 3.065 -4.367 -4.831 1.00 98.19 84 GLN A C 1
ATOM 659 O O . GLN A 1 84 ? 4.072 -4.335 -5.535 1.00 98.19 84 GLN A O 1
ATOM 664 N N . ALA A 1 85 ? 2.184 -5.369 -4.898 1.00 98.00 85 ALA A N 1
ATOM 665 C CA . ALA A 1 85 ? 2.371 -6.524 -5.773 1.00 98.00 85 ALA A CA 1
ATOM 666 C C . ALA A 1 85 ? 2.478 -6.122 -7.257 1.00 98.00 85 ALA A C 1
ATOM 668 O O . ALA A 1 85 ? 3.279 -6.689 -8.001 1.00 98.00 85 ALA A O 1
ATOM 669 N N . ARG A 1 86 ? 1.714 -5.113 -7.702 1.00 97.69 86 ARG A N 1
ATOM 670 C CA . ARG A 1 86 ? 1.831 -4.582 -9.070 1.00 97.69 86 ARG A CA 1
ATOM 671 C C . ARG A 1 86 ? 3.135 -3.814 -9.293 1.00 97.69 86 ARG A C 1
ATOM 673 O O . ARG A 1 86 ? 3.739 -3.987 -10.349 1.00 97.69 86 ARG A O 1
ATOM 680 N N . TYR A 1 87 ? 3.622 -3.043 -8.320 1.00 98.00 87 TYR A N 1
ATOM 681 C CA . TYR A 1 87 ? 4.952 -2.427 -8.403 1.00 98.00 87 TYR A CA 1
ATOM 682 C C . TYR A 1 87 ? 6.068 -3.478 -8.491 1.00 98.00 87 TYR A C 1
ATOM 684 O O . TYR A 1 87 ? 6.967 -3.360 -9.325 1.00 98.00 87 TYR A O 1
ATOM 692 N N . GLU A 1 88 ? 5.999 -4.542 -7.689 1.00 97.44 88 GLU A N 1
ATOM 693 C CA . GLU A 1 88 ? 6.961 -5.646 -7.748 1.00 97.44 88 GLU A CA 1
ATOM 694 C C . GLU A 1 88 ? 6.906 -6.386 -9.088 1.00 97.44 88 GLU A C 1
ATOM 696 O O . GLU A 1 88 ? 7.952 -6.710 -9.658 1.00 97.44 88 GLU A O 1
ATOM 701 N N . HIS A 1 89 ? 5.702 -6.588 -9.630 1.00 96.25 89 HIS A N 1
ATOM 702 C CA . HIS A 1 89 ? 5.510 -7.161 -10.960 1.00 96.25 89 HIS A CA 1
ATOM 703 C C . HIS A 1 89 ? 6.120 -6.271 -12.045 1.00 96.25 89 HIS A C 1
ATOM 705 O O . HIS A 1 89 ? 6.909 -6.756 -12.856 1.00 96.25 89 HIS A O 1
ATOM 711 N N . ALA A 1 90 ? 5.868 -4.958 -12.013 1.00 96.31 90 ALA A N 1
ATOM 712 C CA . ALA A 1 90 ? 6.491 -4.003 -12.930 1.00 96.31 90 ALA A CA 1
ATOM 713 C C . ALA A 1 90 ? 8.025 -4.072 -12.856 1.00 96.31 90 ALA A C 1
ATOM 715 O O . ALA A 1 90 ? 8.693 -4.104 -13.894 1.00 96.31 90 ALA A O 1
ATOM 716 N N . ARG A 1 91 ? 8.592 -4.165 -11.643 1.00 96.38 91 ARG A N 1
ATOM 717 C CA . ARG A 1 91 ? 10.037 -4.346 -11.433 1.00 96.38 91 ARG A CA 1
ATOM 718 C C . ARG A 1 91 ? 10.543 -5.648 -12.056 1.00 96.38 91 ARG A C 1
ATOM 720 O O . ARG A 1 91 ? 11.575 -5.641 -12.726 1.00 96.38 91 ARG A O 1
ATOM 727 N N . SER A 1 92 ? 9.803 -6.748 -11.900 1.00 95.56 92 SER A N 1
ATOM 728 C CA . SER A 1 92 ? 10.144 -8.048 -12.500 1.00 95.56 92 SER A CA 1
ATOM 729 C C . SER A 1 92 ? 10.139 -8.020 -14.036 1.00 95.56 92 SER A C 1
ATOM 731 O O . SER A 1 92 ? 10.966 -8.676 -14.668 1.00 95.56 92 SER A O 1
ATOM 733 N N . LEU A 1 93 ? 9.276 -7.190 -14.633 1.00 94.38 93 LEU A N 1
ATOM 734 C CA . LEU A 1 93 ? 9.182 -6.962 -16.079 1.00 94.38 93 LEU A CA 1
ATOM 735 C C . LEU A 1 93 ? 10.237 -5.980 -16.614 1.00 94.38 93 LEU A C 1
ATOM 737 O O . LEU A 1 93 ? 10.314 -5.749 -17.820 1.00 94.38 93 LEU A O 1
ATOM 741 N N . GLY A 1 94 ? 11.063 -5.406 -15.737 1.00 93.12 94 GLY A N 1
ATOM 742 C CA . GLY A 1 94 ? 12.171 -4.535 -16.116 1.00 93.12 94 GLY A CA 1
ATOM 743 C C . GLY A 1 94 ? 11.953 -3.048 -15.851 1.00 93.12 94 GLY A C 1
ATOM 744 O O . GLY A 1 94 ? 12.809 -2.262 -16.260 1.00 93.12 94 GLY A O 1
ATOM 745 N N . ALA A 1 95 ? 10.889 -2.648 -15.140 1.00 92.12 95 ALA A N 1
ATOM 746 C CA . ALA A 1 95 ? 10.831 -1.306 -14.566 1.00 92.12 95 ALA A CA 1
ATOM 747 C C . ALA A 1 95 ? 12.007 -1.139 -13.593 1.00 92.12 95 ALA A C 1
ATOM 749 O O . ALA A 1 95 ? 12.170 -1.902 -12.642 1.00 92.12 95 ALA A O 1
ATOM 750 N N . LYS A 1 96 ? 12.867 -0.162 -13.867 1.00 91.50 96 LYS A N 1
ATOM 751 C CA . LYS A 1 96 ? 14.086 0.110 -13.103 1.00 91.50 96 LYS A CA 1
ATOM 752 C C . LYS A 1 96 ? 14.228 1.607 -12.900 1.00 91.50 96 LYS A C 1
ATOM 754 O O . LYS A 1 96 ? 13.659 2.403 -13.642 1.00 91.50 96 LYS A O 1
ATOM 759 N N . GLY A 1 97 ? 15.062 1.975 -11.939 1.00 91.19 97 GLY A N 1
ATOM 760 C CA . GLY A 1 97 ? 15.395 3.362 -11.650 1.00 91.19 97 GLY A CA 1
ATOM 761 C C . GLY A 1 97 ? 14.862 3.803 -10.298 1.00 91.19 97 GLY A C 1
ATOM 762 O O . GLY A 1 97 ? 14.199 3.055 -9.586 1.00 91.19 97 GLY A O 1
ATOM 7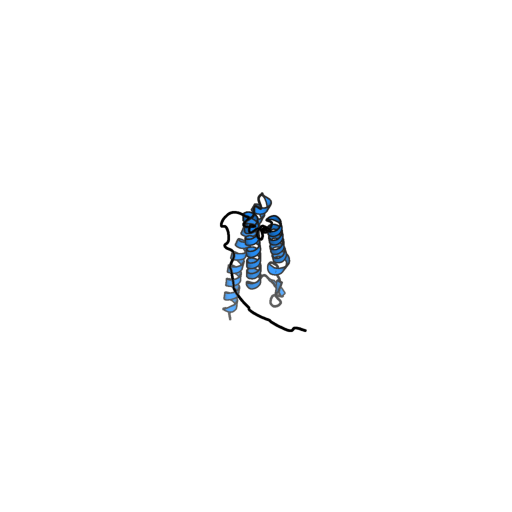63 N N . ARG A 1 98 ? 15.191 5.040 -9.937 1.00 92.56 98 ARG A N 1
ATOM 764 C CA . ARG A 1 98 ? 14.899 5.573 -8.607 1.00 92.56 98 ARG A CA 1
ATOM 765 C C . ARG A 1 98 ? 13.398 5.614 -8.306 1.00 92.56 98 ARG A C 1
ATOM 767 O O . ARG A 1 98 ? 13.014 5.406 -7.167 1.00 92.56 98 ARG A O 1
ATOM 774 N N . ASP A 1 99 ? 12.566 5.841 -9.317 1.00 91.00 99 ASP A N 1
ATOM 775 C CA . ASP A 1 99 ? 11.131 6.050 -9.117 1.00 91.00 99 ASP A CA 1
ATOM 776 C C . ASP A 1 99 ? 10.412 4.780 -8.640 1.00 91.00 99 ASP A C 1
ATOM 778 O O . ASP A 1 99 ? 9.615 4.854 -7.708 1.00 91.00 99 ASP A O 1
ATOM 782 N N . ILE A 1 100 ? 10.727 3.607 -9.213 1.00 94.81 100 ILE A N 1
ATOM 783 C CA . ILE A 1 100 ? 10.116 2.338 -8.782 1.00 94.81 100 ILE A CA 1
ATOM 784 C C . ILE A 1 100 ? 10.597 1.920 -7.387 1.00 94.81 100 ILE A C 1
ATOM 786 O O . ILE A 1 100 ? 9.795 1.452 -6.585 1.00 94.81 100 ILE A O 1
ATOM 790 N N . GLU A 1 101 ? 11.876 2.136 -7.068 1.00 96.56 101 GLU A N 1
ATOM 791 C CA . GLU A 1 101 ? 12.425 1.797 -5.748 1.00 96.56 101 GLU A CA 1
ATOM 792 C C . GLU A 1 101 ? 11.842 2.701 -4.655 1.00 96.56 101 GLU A C 1
ATOM 794 O O . GLU A 1 101 ? 11.379 2.199 -3.634 1.00 96.56 101 GLU A O 1
ATOM 799 N N . LEU A 1 102 ? 11.754 4.015 -4.902 1.00 96.25 102 LEU A N 1
ATOM 800 C CA . LEU A 1 102 ? 11.097 4.947 -3.979 1.00 96.25 102 LEU A CA 1
ATOM 801 C C . LEU A 1 102 ? 9.622 4.597 -3.776 1.00 96.25 102 LEU A C 1
ATOM 803 O O . LEU A 1 102 ? 9.106 4.736 -2.672 1.00 96.25 102 LEU A O 1
ATOM 807 N N . LYS A 1 103 ? 8.934 4.134 -4.826 1.00 96.06 103 LYS A N 1
ATOM 808 C CA . LYS A 1 103 ? 7.538 3.705 -4.716 1.00 96.06 103 LYS A CA 1
ATOM 809 C C . LYS A 1 103 ? 7.363 2.431 -3.904 1.00 96.06 103 LYS A C 1
ATOM 811 O O . LYS A 1 103 ? 6.429 2.361 -3.110 1.00 96.06 103 LYS A O 1
ATOM 816 N N . LEU A 1 104 ? 8.258 1.461 -4.064 1.00 97.44 104 LEU A N 1
ATOM 817 C CA . LEU A 1 104 ? 8.259 0.242 -3.258 1.00 97.44 104 LEU A CA 1
ATOM 818 C C . LEU A 1 104 ? 8.580 0.527 -1.782 1.00 97.44 104 LEU A C 1
ATOM 820 O O . LEU A 1 104 ? 7.950 -0.058 -0.906 1.00 97.44 104 LEU A O 1
ATOM 824 N N . GLU A 1 105 ? 9.499 1.451 -1.500 1.00 97.62 105 GLU A N 1
ATOM 825 C CA . GLU A 1 105 ? 9.824 1.878 -0.132 1.00 97.62 105 GLU A CA 1
ATOM 826 C C . GLU A 1 105 ? 8.678 2.666 0.529 1.00 97.62 105 GLU A C 1
ATOM 828 O O . GLU A 1 105 ? 8.304 2.396 1.675 1.00 97.62 105 GLU A O 1
ATOM 833 N N . ASP A 1 106 ? 8.084 3.618 -0.196 1.00 96.62 106 ASP A N 1
ATOM 834 C CA . ASP A 1 106 ? 6.946 4.411 0.280 1.00 96.62 106 ASP A CA 1
ATOM 835 C C . ASP A 1 106 ? 5.737 3.518 0.593 1.00 96.62 106 ASP A C 1
ATOM 837 O O . ASP A 1 106 ? 5.149 3.611 1.675 1.00 96.62 106 ASP A O 1
ATOM 841 N N . ILE A 1 107 ? 5.388 2.601 -0.317 1.00 97.06 107 ILE A N 1
ATOM 842 C CA . ILE A 1 107 ? 4.231 1.727 -0.111 1.00 97.06 107 ILE A CA 1
ATOM 843 C C . ILE A 1 107 ? 4.456 0.712 1.013 1.00 97.06 107 ILE A C 1
ATOM 845 O O . ILE A 1 107 ? 3.539 0.471 1.796 1.00 97.06 107 ILE A O 1
ATOM 849 N N . ASP A 1 108 ? 5.671 0.178 1.162 1.00 97.38 108 ASP A N 1
ATOM 850 C CA . ASP A 1 108 ? 6.036 -0.694 2.284 1.00 97.38 108 ASP A CA 1
ATOM 851 C C . ASP A 1 108 ? 5.922 0.046 3.627 1.00 97.38 108 ASP A C 1
ATOM 853 O O . ASP A 1 108 ? 5.354 -0.472 4.593 1.00 97.38 108 ASP A O 1
ATOM 857 N N . THR A 1 109 ? 6.366 1.305 3.673 1.00 96.88 109 THR A N 1
ATOM 858 C CA . THR A 1 109 ? 6.239 2.159 4.862 1.00 96.88 109 THR A CA 1
ATOM 859 C C . THR A 1 109 ? 4.772 2.389 5.238 1.00 96.88 109 THR A C 1
ATOM 861 O O . THR A 1 109 ? 4.400 2.273 6.411 1.00 96.88 109 THR A O 1
ATOM 864 N N . LYS A 1 110 ? 3.911 2.678 4.253 1.00 94.56 110 LYS A N 1
ATOM 865 C CA . LYS A 1 110 ? 2.462 2.843 4.462 1.00 94.56 110 LYS A CA 1
ATOM 866 C C . LYS A 1 110 ? 1.811 1.559 4.974 1.00 94.56 110 LYS A C 1
ATOM 868 O O . LYS A 1 110 ? 1.043 1.616 5.935 1.00 94.56 110 LYS A O 1
ATOM 873 N N . ILE A 1 111 ? 2.148 0.415 4.376 1.00 96.62 111 ILE A N 1
ATOM 874 C CA . ILE A 1 111 ? 1.639 -0.906 4.766 1.00 96.62 111 ILE A CA 1
ATOM 875 C C . ILE A 1 111 ? 1.992 -1.207 6.224 1.00 96.62 111 ILE A C 1
ATOM 877 O O . ILE A 1 111 ? 1.086 -1.449 7.017 1.00 96.62 111 ILE A O 1
ATOM 881 N N . LYS A 1 112 ? 3.267 -1.087 6.614 1.00 96.06 112 LYS A N 1
ATOM 882 C CA . LYS A 1 112 ? 3.718 -1.347 7.995 1.00 96.06 112 LYS A CA 1
ATOM 883 C C . LYS A 1 112 ? 3.021 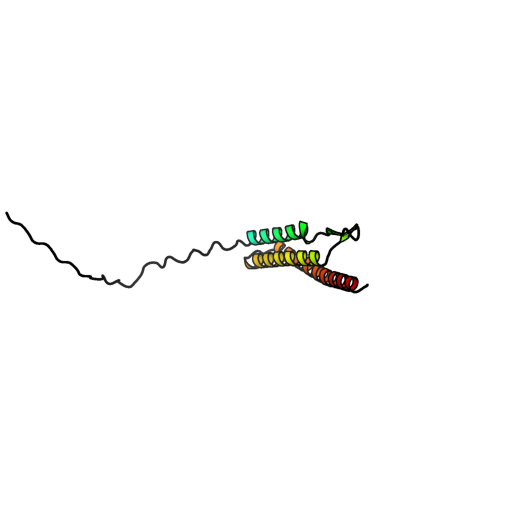-0.458 9.019 1.00 96.06 112 LYS A C 1
ATOM 885 O O . LYS A 1 112 ? 2.632 -0.911 10.095 1.00 96.06 112 LYS A O 1
ATOM 890 N N . ARG A 1 113 ? 2.833 0.823 8.686 1.00 91.75 113 ARG A N 1
ATOM 891 C CA . ARG A 1 113 ? 2.095 1.755 9.545 1.00 91.75 113 ARG A CA 1
ATOM 892 C C . ARG A 1 113 ? 0.640 1.316 9.719 1.00 91.75 113 ARG A C 1
ATOM 894 O O . ARG A 1 113 ? 0.131 1.332 10.838 1.00 91.75 113 ARG A O 1
ATOM 901 N N . LEU A 1 114 ? -0.027 0.946 8.627 1.00 91.81 114 LEU A N 1
ATOM 902 C CA . LEU A 1 114 ? -1.423 0.517 8.656 1.00 91.81 114 LEU A CA 1
ATOM 903 C C . LEU A 1 114 ? -1.613 -0.819 9.365 1.00 91.81 114 LEU A C 1
ATOM 905 O O . LEU A 1 114 ? -2.597 -0.963 10.078 1.00 91.81 114 LEU A O 1
ATOM 909 N N . GLU A 1 115 ? -0.679 -1.758 9.241 1.00 93.31 115 GLU A N 1
ATOM 910 C CA . GLU A 1 115 ? -0.700 -3.021 9.989 1.00 93.31 115 GLU A CA 1
ATOM 911 C C . GLU A 1 115 ? -0.750 -2.773 11.500 1.00 93.31 115 GLU A C 1
ATOM 913 O O . GLU A 1 115 ? -1.648 -3.280 12.175 1.00 93.31 115 GLU A O 1
ATOM 918 N N . GLY A 1 116 ? 0.134 -1.911 12.016 1.00 90.50 116 GLY A N 1
ATOM 919 C CA . GLY A 1 116 ? 0.123 -1.542 13.435 1.00 90.50 116 GLY A CA 1
ATOM 920 C C . GLY A 1 116 ? -1.164 -0.821 13.858 1.00 90.50 116 GLY A C 1
ATOM 921 O O . GLY A 1 116 ? -1.680 -1.043 14.957 1.00 90.50 116 GLY A O 1
ATOM 922 N N . MET A 1 117 ? -1.729 0.015 12.980 1.00 86.75 117 MET A N 1
ATOM 923 C CA . MET A 1 117 ? -3.008 0.686 13.238 1.00 86.75 117 MET A CA 1
ATOM 924 C C . MET A 1 117 ? -4.180 -0.300 13.271 1.00 86.75 117 MET A C 1
ATOM 926 O O . MET A 1 117 ? -4.999 -0.216 14.182 1.00 86.75 117 MET A O 1
ATOM 930 N N . VAL A 1 118 ? -4.257 -1.240 12.325 1.00 89.75 118 VAL A N 1
ATOM 931 C CA . VAL A 1 118 ? -5.299 -2.279 12.286 1.00 89.75 118 VAL A CA 1
ATOM 932 C C . VAL A 1 118 ? -5.257 -3.113 13.560 1.00 89.75 118 VAL A C 1
ATOM 934 O O . VAL A 1 118 ? -6.303 -3.325 14.172 1.00 89.75 118 VAL A O 1
ATOM 937 N N . GLU A 1 119 ? -4.073 -3.550 13.990 1.00 90.62 119 GLU A N 1
ATOM 938 C CA . GLU A 1 119 ? -3.907 -4.329 15.221 1.00 90.62 119 GLU A CA 1
ATOM 939 C C . GLU A 1 119 ? -4.404 -3.556 16.451 1.00 90.62 119 GLU A C 1
ATOM 941 O O . GLU A 1 119 ? -5.213 -4.070 17.228 1.00 90.62 119 GLU A O 1
ATOM 946 N N . THR A 1 120 ? -3.984 -2.293 16.576 1.00 88.75 120 THR A N 1
ATOM 947 C CA . THR A 1 120 ? -4.347 -1.424 17.704 1.00 88.75 120 THR A CA 1
ATOM 948 C C . THR A 1 120 ? -5.848 -1.130 17.736 1.00 88.75 120 THR A C 1
ATOM 950 O O . THR A 1 120 ? -6.492 -1.307 18.769 1.00 88.75 120 THR A O 1
ATOM 953 N N . ILE A 1 121 ? -6.433 -0.714 16.607 1.00 86.75 121 ILE A N 1
ATOM 954 C CA . ILE A 1 121 ? -7.861 -0.371 16.515 1.00 86.75 121 ILE A CA 1
ATOM 955 C C . ILE A 1 121 ? -8.716 -1.614 16.767 1.00 86.75 121 ILE A C 1
ATOM 957 O O . ILE A 1 121 ? -9.676 -1.552 17.529 1.00 86.75 121 ILE A O 1
ATOM 961 N N . SER A 1 122 ? -8.328 -2.767 16.215 1.00 86.56 122 SER A N 1
ATOM 962 C CA . SER A 1 122 ? -9.043 -4.027 16.447 1.00 86.56 122 SER A CA 1
ATOM 963 C C . SER A 1 122 ? -9.013 -4.451 17.918 1.00 86.56 122 SER A C 1
ATOM 965 O O . SER A 1 122 ? -9.976 -5.040 18.404 1.00 86.56 122 SER A O 1
ATOM 967 N N . ALA A 1 123 ? -7.922 -4.184 18.644 1.00 87.69 123 ALA A N 1
ATOM 968 C CA . ALA A 1 123 ? -7.862 -4.435 20.083 1.00 87.69 123 ALA A CA 1
ATOM 969 C C . ALA A 1 123 ? -8.838 -3.530 20.852 1.00 87.69 123 ALA A C 1
ATOM 971 O O . ALA A 1 123 ? -9.643 -4.038 21.627 1.00 87.69 123 ALA A O 1
ATOM 972 N N . ILE A 1 124 ? -8.842 -2.227 20.555 1.00 85.81 124 ILE A N 1
ATOM 973 C CA . ILE A 1 124 ? -9.740 -1.248 21.189 1.00 85.81 124 ILE A CA 1
ATOM 974 C C . ILE A 1 124 ? -11.212 -1.589 20.927 1.00 85.81 124 ILE A C 1
ATOM 976 O O . ILE A 1 124 ? -12.019 -1.601 21.853 1.00 85.81 124 ILE A O 1
ATOM 980 N N . GLU A 1 125 ? -11.574 -1.900 19.680 1.00 84.69 125 GLU A N 1
ATOM 981 C CA . GLU A 1 125 ? -12.950 -2.257 19.317 1.00 84.69 125 GLU A CA 1
ATOM 982 C C . GLU A 1 125 ? -13.423 -3.544 20.014 1.00 84.69 125 GLU A C 1
ATOM 984 O O . GLU A 1 125 ? -14.603 -3.671 20.346 1.00 84.69 125 GLU A O 1
ATOM 989 N N . ARG A 1 126 ? -12.523 -4.510 20.253 1.00 86.25 126 ARG A N 1
ATOM 990 C CA . ARG A 1 126 ? -12.847 -5.715 21.035 1.00 86.25 126 ARG A CA 1
ATOM 991 C C . ARG A 1 126 ? -13.083 -5.384 22.504 1.00 86.25 126 ARG A C 1
ATOM 993 O O . ARG A 1 126 ? -14.071 -5.861 23.058 1.00 86.25 126 ARG A O 1
ATOM 1000 N N . ASP A 1 127 ? -12.233 -4.556 23.102 1.00 84.81 127 ASP A N 1
ATOM 1001 C CA . ASP A 1 127 ? -12.355 -4.161 24.509 1.00 84.81 127 ASP A CA 1
ATOM 1002 C C . ASP A 1 127 ? -13.639 -3.358 24.761 1.00 84.81 127 ASP A C 1
ATOM 1004 O O . ASP A 1 127 ? -14.351 -3.617 25.730 1.00 84.81 127 ASP A O 1
ATOM 1008 N N . GLN A 1 128 ? -14.004 -2.450 23.850 1.00 80.75 128 GLN A N 1
ATOM 1009 C CA . GLN A 1 128 ? -15.264 -1.702 23.933 1.00 80.75 128 GLN A CA 1
ATOM 1010 C C . GLN A 1 128 ? -16.496 -2.612 23.857 1.00 80.75 128 GLN A C 1
ATOM 1012 O O . GLN A 1 128 ? -17.455 -2.399 24.590 1.00 80.75 128 GLN A O 1
ATOM 1017 N N . LYS A 1 129 ? -16.469 -3.660 23.022 1.00 75.88 129 LYS A N 1
ATOM 1018 C CA . LYS A 1 129 ? -17.566 -4.644 22.935 1.00 75.88 129 LYS A CA 1
ATOM 1019 C C . LYS A 1 129 ? -17.693 -5.525 24.180 1.00 75.88 129 LYS A C 1
ATOM 1021 O O . LYS A 1 129 ? -18.744 -6.127 24.386 1.00 75.88 129 LYS A O 1
ATOM 1026 N N . LEU A 1 130 ? -16.630 -5.641 24.974 1.00 68.06 130 LEU A N 1
ATOM 1027 C CA . LEU A 1 130 ? -16.581 -6.441 26.200 1.00 68.06 130 LEU A CA 1
ATOM 1028 C C . LEU A 1 130 ? -16.899 -5.631 27.465 1.00 68.06 130 LEU A C 1
ATOM 1030 O O . LEU A 1 130 ? -17.044 -6.235 28.526 1.00 68.06 130 LEU A O 1
ATOM 1034 N N . SER A 1 131 ? -17.013 -4.302 27.369 1.00 52.56 131 SER A N 1
ATOM 1035 C CA . SER A 1 131 ? -17.341 -3.429 28.497 1.00 52.56 131 SER A CA 1
ATOM 1036 C C . SER A 1 131 ? -18.859 -3.161 28.526 1.00 52.56 131 SER A C 1
ATOM 1038 O O . SER A 1 131 ? -19.343 -2.447 27.648 1.00 52.56 131 SER A O 1
ATOM 1040 N N . PRO A 1 132 ? -19.620 -3.759 29.467 1.00 52.47 132 PRO A N 1
ATOM 1041 C CA . PRO A 1 132 ? -21.066 -3.558 29.603 1.00 52.47 132 PRO A CA 1
ATOM 1042 C C . PRO A 1 132 ? -21.444 -2.183 30.168 1.00 52.47 132 PRO A C 1
ATOM 1044 O O . PRO A 1 132 ? -20.618 -1.583 30.898 1.00 52.47 132 PRO A O 1
#

Solvent-accessible surface area (backbone atoms only — not comparable to full-atom values): 7961 Å² total; per-residue (Å²): 139,86,83,89,82,88,87,85,86,88,76,94,77,84,80,82,81,82,86,79,91,85,75,85,80,69,92,71,92,75,72,90,63,83,51,24,64,59,36,37,51,50,15,52,48,41,39,52,50,24,61,72,52,41,58,44,65,42,82,35,82,89,77,73,40,73,41,78,49,42,68,40,41,48,50,20,44,52,37,44,52,52,18,46,54,30,44,54,49,10,40,75,60,63,46,74,60,70,69,60,54,52,49,54,53,53,48,50,53,52,44,58,54,39,52,56,47,30,55,52,44,45,50,52,57,51,53,59,74,69,57,130